Protein AF-A0A2K3JUM2-F1 (afdb_monomer)

Solvent-accessible surface area (backbone atoms only — not comparable to full-atom values): 4384 Å² total; per-residue (Å²): 132,87,91,79,86,82,90,67,56,69,46,70,27,54,57,32,33,45,72,91,41,78,39,77,44,79,43,75,51,87,64,79,64,50,51,59,53,50,24,54,50,22,49,51,39,38,76,70,75,34,48,79,85,80,87,87,78,86,83,90,86,83,84,85,80,132

Mean predicted aligned error: 5.09 Å

Organism: Trifolium pratense (NCBI:txid57577)

Secondary structure (DSSP, 8-state):
---------EEEEEEEEETTEEEEEEEE--STTHHHHHHHHHHHHHHTT-B---------------

Structure (mmCIF, N/CA/C/O backbone):
data_AF-A0A2K3JUM2-F1
#
_entry.id   AF-A0A2K3JUM2-F1
#
loop_
_atom_site.group_PDB
_atom_site.id
_atom_site.type_symbo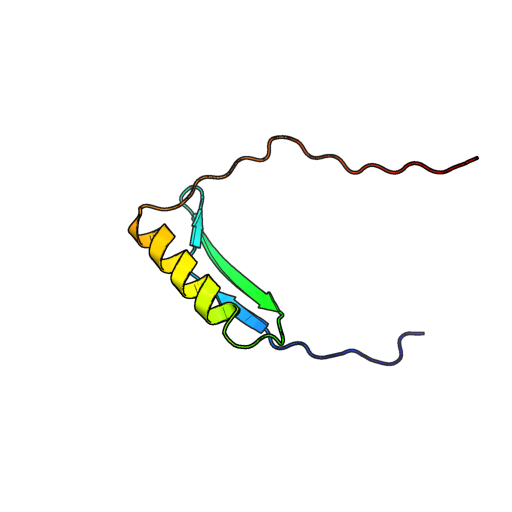l
_atom_site.label_atom_id
_atom_site.label_alt_id
_atom_site.label_comp_id
_atom_site.label_asym_id
_atom_site.label_enti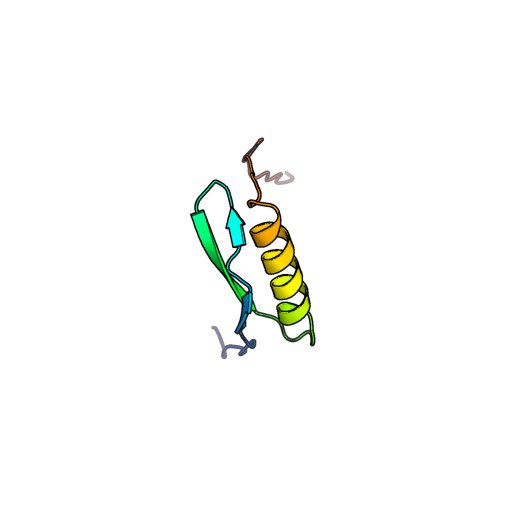ty_id
_atom_site.label_seq_id
_atom_site.pdbx_PDB_ins_code
_atom_site.Cartn_x
_atom_site.Cartn_y
_atom_site.Cartn_z
_atom_site.occupancy
_atom_site.B_iso_or_equiv
_atom_site.auth_seq_id
_atom_site.auth_comp_id
_atom_site.auth_asym_id
_atom_site.auth_atom_id
_atom_site.pdbx_PDB_model_num
ATOM 1 N N . MET A 1 1 ? 11.283 -24.040 -21.385 1.00 68.44 1 MET A N 1
ATOM 2 C CA . MET A 1 1 ? 12.534 -23.808 -20.636 1.00 68.44 1 MET A CA 1
ATOM 3 C C . MET A 1 1 ? 12.590 -22.335 -20.257 1.00 68.44 1 MET A C 1
ATOM 5 O O . MET A 1 1 ? 12.499 -21.522 -21.170 1.00 68.44 1 MET A O 1
ATOM 9 N N . PRO A 1 2 ? 12.644 -21.975 -18.964 1.00 83.25 2 PRO A N 1
ATOM 10 C CA . PRO A 1 2 ? 12.884 -20.593 -18.548 1.00 83.25 2 PRO A CA 1
ATOM 11 C C . PRO A 1 2 ? 14.300 -20.168 -18.963 1.00 83.25 2 PRO A C 1
ATOM 13 O O . PRO A 1 2 ? 15.228 -20.959 -18.824 1.00 83.25 2 PRO A O 1
ATOM 16 N N . ILE A 1 3 ? 14.460 -18.945 -19.475 1.00 92.00 3 ILE A N 1
ATOM 17 C CA . ILE A 1 3 ? 15.751 -18.408 -19.959 1.00 92.00 3 ILE A CA 1
ATOM 18 C C . ILE A 1 3 ? 16.366 -17.354 -19.025 1.00 92.00 3 ILE A C 1
ATOM 20 O O . ILE A 1 3 ? 17.450 -16.850 -19.296 1.00 92.00 3 ILE A O 1
ATOM 24 N N . GLY A 1 4 ? 15.687 -17.009 -17.928 1.00 94.75 4 GLY A N 1
ATOM 25 C CA . GLY A 1 4 ? 16.152 -16.010 -16.969 1.00 94.75 4 GLY A CA 1
ATOM 26 C C . GLY A 1 4 ? 15.022 -15.444 -16.112 1.00 94.75 4 GLY A C 1
ATOM 27 O O . GLY A 1 4 ? 13.906 -15.966 -16.114 1.00 94.75 4 GLY A O 1
ATOM 28 N N . PHE A 1 5 ? 15.329 -14.366 -15.395 1.00 94.31 5 PHE A N 1
ATOM 29 C CA . PHE A 1 5 ? 14.393 -13.588 -14.585 1.00 94.31 5 PHE A CA 1
ATOM 30 C C . PHE A 1 5 ? 14.654 -12.092 -14.775 1.00 94.31 5 PHE A C 1
ATOM 32 O O . PHE A 1 5 ? 15.728 -11.689 -15.223 1.00 94.31 5 PHE A O 1
ATOM 39 N N . VAL A 1 6 ? 13.673 -11.269 -14.413 1.00 95.62 6 VAL A N 1
ATOM 40 C CA . VAL A 1 6 ? 13.793 -9.808 -14.419 1.00 95.62 6 VAL A CA 1
ATOM 41 C C . VAL A 1 6 ? 13.735 -9.314 -12.982 1.00 95.62 6 VAL A C 1
ATOM 43 O O . VAL A 1 6 ? 12.894 -9.757 -12.203 1.00 95.62 6 VAL A O 1
ATOM 46 N N . GLN A 1 7 ? 14.645 -8.409 -12.631 1.00 94.38 7 GLN A N 1
ATOM 47 C CA . GLN A 1 7 ? 14.644 -7.757 -11.327 1.00 94.38 7 GLN A CA 1
ATOM 48 C C . GLN A 1 7 ? 13.697 -6.558 -11.361 1.00 94.38 7 GLN A C 1
ATOM 50 O O . GLN A 1 7 ? 13.809 -5.704 -12.239 1.00 94.38 7 GLN A O 1
ATOM 55 N N . ILE A 1 8 ? 12.785 -6.491 -10.393 1.00 96.56 8 ILE A N 1
ATOM 56 C CA . ILE A 1 8 ? 11.917 -5.333 -10.168 1.00 96.56 8 ILE A CA 1
ATOM 57 C C . ILE A 1 8 ? 12.281 -4.759 -8.796 1.00 96.56 8 ILE A C 1
ATOM 59 O O . ILE A 1 8 ? 12.328 -5.526 -7.832 1.00 96.56 8 ILE A O 1
ATOM 63 N N . PRO A 1 9 ? 12.562 -3.448 -8.683 1.00 95.56 9 PRO A N 1
ATOM 64 C CA . PRO A 1 9 ? 12.846 -2.841 -7.393 1.00 95.56 9 PRO A CA 1
ATOM 65 C C . PRO A 1 9 ? 11.643 -2.986 -6.459 1.00 95.56 9 PRO A C 1
ATOM 67 O O . PRO A 1 9 ? 10.496 -2.762 -6.852 1.00 95.56 9 PRO A O 1
ATOM 70 N N . VAL A 1 10 ? 11.922 -3.376 -5.215 1.00 96.19 10 VAL A N 1
ATOM 71 C CA . VAL A 1 10 ? 10.911 -3.578 -4.177 1.00 96.19 10 VAL A CA 1
ATOM 72 C C . VAL A 1 10 ? 11.109 -2.533 -3.091 1.00 96.19 10 VAL A C 1
ATOM 74 O O . VAL A 1 10 ? 12.136 -2.511 -2.415 1.00 96.19 10 VAL A O 1
ATOM 77 N N . GLY A 1 11 ? 10.125 -1.653 -2.950 1.00 95.19 11 GLY A N 1
ATOM 78 C CA . GLY A 1 11 ? 10.037 -0.697 -1.857 1.00 95.19 11 GLY A CA 1
ATOM 79 C C . GLY A 1 11 ? 9.112 -1.187 -0.748 1.00 95.19 11 GLY A C 1
ATOM 80 O O . GLY A 1 11 ? 8.455 -2.222 -0.864 1.00 95.19 11 GLY A O 1
ATOM 81 N N . VAL A 1 12 ? 9.049 -0.412 0.329 1.00 96.00 12 VAL A N 1
ATOM 82 C CA . VAL A 1 12 ? 8.227 -0.705 1.504 1.00 96.00 12 VAL A CA 1
ATOM 83 C C . VAL A 1 12 ? 7.370 0.513 1.845 1.00 96.00 12 VAL A C 1
ATOM 85 O O . VAL A 1 12 ? 7.888 1.628 1.910 1.00 96.00 12 VAL A O 1
ATOM 88 N N . ALA A 1 13 ? 6.075 0.296 2.090 1.00 95.06 13 ALA A N 1
ATOM 89 C CA . ALA A 1 13 ? 5.144 1.300 2.605 1.00 95.06 13 ALA A CA 1
ATOM 90 C C . ALA A 1 13 ? 4.567 0.851 3.961 1.00 95.06 13 ALA A C 1
ATOM 92 O O . ALA A 1 13 ? 4.115 -0.289 4.091 1.00 95.06 13 ALA A O 1
ATOM 93 N N . GLY A 1 14 ? 4.574 1.725 4.975 1.00 92.31 14 GLY A N 1
ATOM 94 C CA . GLY A 1 14 ? 3.998 1.414 6.287 1.00 92.31 14 GLY A CA 1
ATOM 95 C C . GLY A 1 14 ? 4.603 2.176 7.478 1.00 92.31 14 GLY A C 1
ATOM 96 O O . GLY A 1 14 ? 5.533 2.967 7.306 1.00 92.31 14 GLY A O 1
ATOM 97 N N . PRO A 1 15 ? 4.075 1.937 8.697 1.00 93.19 15 PRO A N 1
ATOM 98 C CA . PRO A 1 15 ? 3.085 0.902 9.023 1.00 93.19 15 PRO A CA 1
ATOM 99 C C . PRO A 1 15 ? 1.655 1.270 8.592 1.00 93.19 15 PRO A C 1
ATOM 101 O O . PRO A 1 15 ? 1.201 2.400 8.777 1.00 93.19 15 PRO A O 1
ATOM 104 N N . LEU A 1 16 ? 0.938 0.304 8.011 1.00 95.12 16 LEU A N 1
ATOM 105 C CA . LEU A 1 16 ? -0.503 0.371 7.761 1.00 95.12 16 LEU A CA 1
ATOM 106 C C . LEU A 1 16 ? -1.233 -0.303 8.927 1.00 95.12 16 LEU A C 1
ATOM 108 O O . LEU A 1 16 ? -1.135 -1.516 9.081 1.00 95.12 16 LEU A O 1
ATOM 112 N N . LEU A 1 17 ? -1.962 0.475 9.727 1.00 95.62 17 LEU A N 1
ATOM 113 C CA . LEU A 1 17 ? -2.803 -0.053 10.800 1.00 95.62 17 LEU A CA 1
ATOM 114 C C . LEU A 1 17 ? -4.145 -0.509 10.212 1.00 95.62 17 LEU A C 1
ATOM 116 O O . LEU A 1 17 ? -4.975 0.329 9.854 1.00 95.62 17 LEU A O 1
ATOM 120 N N . LEU A 1 18 ? -4.337 -1.821 10.092 1.00 95.69 18 LEU A N 1
ATOM 121 C CA . LEU A 1 18 ? -5.534 -2.439 9.523 1.00 95.69 18 LEU A CA 1
ATOM 122 C C . LEU A 1 18 ? -6.088 -3.487 10.493 1.00 95.69 18 LEU A C 1
ATOM 124 O O . LEU A 1 18 ? -5.358 -4.377 10.925 1.00 95.69 18 LEU A O 1
ATOM 128 N N . ASP A 1 19 ? -7.366 -3.360 10.855 1.00 93.69 19 ASP A N 1
ATOM 129 C CA . ASP A 1 19 ? -8.075 -4.276 11.764 1.00 93.69 19 ASP A CA 1
ATOM 130 C C . ASP A 1 19 ? -7.305 -4.546 13.077 1.00 93.69 19 ASP A C 1
ATOM 132 O O . ASP A 1 19 ? -7.262 -5.660 13.594 1.00 93.69 19 ASP A O 1
ATOM 136 N N . GLY A 1 20 ? -6.657 -3.501 13.607 1.00 92.62 20 GLY A N 1
ATOM 137 C CA . GLY A 1 20 ? -5.874 -3.551 14.846 1.00 92.62 20 GLY A CA 1
ATOM 138 C C . GLY A 1 20 ? -4.450 -4.103 14.710 1.00 92.62 20 GLY A C 1
ATOM 139 O O . GLY A 1 20 ? -3.739 -4.148 15.710 1.00 92.62 20 GLY A O 1
ATOM 140 N N . ASN A 1 21 ? -4.010 -4.481 13.506 1.00 94.25 21 ASN A N 1
ATOM 141 C CA . ASN A 1 21 ? -2.668 -5.004 13.246 1.00 94.25 21 ASN A CA 1
ATOM 142 C C . ASN A 1 21 ? -1.851 -4.049 12.369 1.00 94.25 21 ASN A C 1
ATOM 144 O O . ASN A 1 21 ? -2.380 -3.402 11.464 1.00 94.25 21 ASN A O 1
ATOM 148 N N . GLU A 1 22 ? -0.544 -3.977 12.614 1.00 95.31 22 GLU A N 1
ATOM 149 C CA . GLU A 1 22 ? 0.375 -3.181 11.801 1.00 95.31 22 GLU A CA 1
ATOM 150 C C . GLU A 1 22 ? 0.985 -4.013 10.674 1.00 95.31 22 GLU A C 1
ATOM 152 O O . GLU A 1 22 ? 1.611 -5.049 10.907 1.00 95.31 22 GLU A O 1
ATOM 157 N N . TYR A 1 23 ? 0.856 -3.519 9.445 1.00 95.00 23 TYR A N 1
ATOM 158 C CA . TYR A 1 23 ? 1.399 -4.162 8.256 1.00 95.00 23 TYR A CA 1
ATOM 159 C C . TYR A 1 23 ? 2.477 -3.311 7.600 1.00 95.00 23 TYR A C 1
ATOM 161 O O . TYR A 1 23 ? 2.314 -2.113 7.359 1.00 95.00 23 TYR A O 1
ATOM 169 N N . THR A 1 24 ? 3.577 -3.970 7.255 1.00 96.00 24 THR A N 1
ATOM 170 C CA . THR A 1 24 ? 4.631 -3.425 6.401 1.00 96.00 24 THR A CA 1
ATOM 171 C C . THR A 1 24 ? 4.425 -3.986 4.999 1.00 96.00 24 THR A C 1
ATOM 173 O O . THR A 1 24 ? 4.601 -5.184 4.784 1.00 96.00 24 THR A O 1
ATOM 176 N N . VAL A 1 25 ? 3.992 -3.144 4.058 1.00 96.00 25 VAL A N 1
ATOM 177 C CA . VAL A 1 25 ? 3.537 -3.575 2.730 1.00 96.00 25 VAL A CA 1
ATOM 178 C C . VAL A 1 25 ? 4.703 -3.539 1.734 1.00 96.00 25 VAL A C 1
ATOM 180 O O . VAL A 1 25 ? 5.201 -2.448 1.432 1.00 96.00 25 VAL A O 1
ATOM 183 N N . PRO A 1 26 ? 5.153 -4.691 1.200 1.00 97.00 26 PRO A N 1
ATOM 184 C CA . PRO A 1 26 ? 6.138 -4.722 0.127 1.00 97.00 26 PRO A CA 1
ATOM 185 C C . PRO A 1 26 ? 5.487 -4.334 -1.206 1.00 97.00 26 PRO A C 1
ATOM 187 O O . PRO A 1 26 ? 4.408 -4.816 -1.552 1.00 97.00 26 PRO A O 1
ATOM 190 N N . MET A 1 27 ? 6.156 -3.481 -1.979 1.00 97.12 27 MET A N 1
ATOM 191 C CA . MET A 1 27 ? 5.667 -2.990 -3.268 1.00 97.12 27 MET A CA 1
ATOM 192 C C . MET A 1 27 ? 6.750 -3.132 -4.336 1.00 97.12 27 MET A C 1
ATOM 194 O O . MET A 1 27 ? 7.754 -2.426 -4.297 1.00 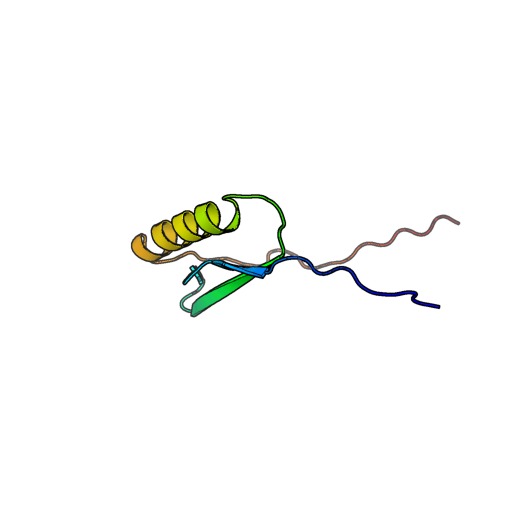97.12 27 MET A O 1
ATOM 198 N N . ALA A 1 28 ? 6.537 -4.020 -5.308 1.00 97.06 28 ALA A N 1
ATOM 199 C CA . ALA A 1 28 ? 7.407 -4.160 -6.473 1.00 97.06 28 ALA A CA 1
ATOM 200 C C . ALA A 1 28 ? 6.940 -3.206 -7.581 1.00 97.06 28 ALA A C 1
ATOM 202 O O . ALA A 1 28 ? 5.879 -3.411 -8.168 1.00 97.06 28 ALA A O 1
ATOM 203 N N . THR A 1 29 ? 7.702 -2.148 -7.852 1.00 96.19 29 THR A N 1
ATOM 204 C CA . THR A 1 29 ? 7.339 -1.148 -8.865 1.00 96.19 29 THR A CA 1
ATOM 205 C C . THR A 1 29 ? 8.570 -0.449 -9.420 1.00 96.19 29 THR A C 1
ATOM 207 O O . THR A 1 29 ? 9.525 -0.195 -8.694 1.00 96.19 29 THR A O 1
ATOM 210 N N . THR A 1 30 ? 8.537 -0.104 -10.705 1.00 96.19 30 THR A N 1
ATOM 211 C CA . THR A 1 30 ? 9.524 0.777 -11.348 1.00 96.19 30 THR A CA 1
ATOM 212 C C . THR A 1 30 ? 9.048 2.229 -11.427 1.00 96.19 30 THR A C 1
ATOM 214 O O . THR A 1 30 ? 9.791 3.088 -11.897 1.00 96.19 30 THR A O 1
ATOM 217 N N . GLU A 1 31 ? 7.811 2.517 -11.012 1.00 96.62 31 GLU A N 1
ATOM 218 C CA . GLU A 1 31 ? 7.249 3.866 -11.024 1.00 96.62 31 GLU A CA 1
ATOM 219 C C . GLU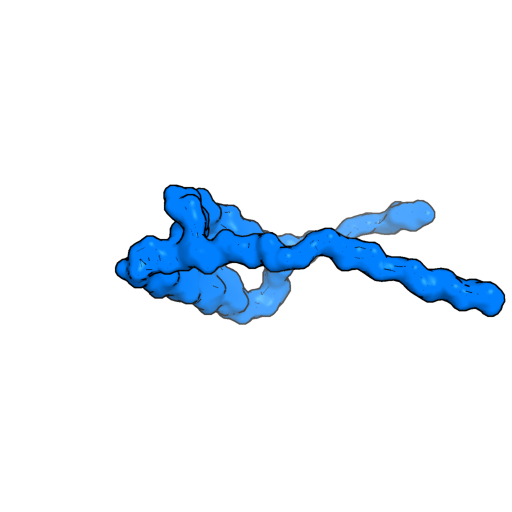 A 1 31 ? 7.828 4.702 -9.875 1.00 96.62 31 GLU A C 1
ATOM 221 O O . GLU A 1 31 ? 7.742 4.337 -8.698 1.00 96.62 31 GLU A O 1
ATOM 226 N N . GLY A 1 32 ? 8.410 5.852 -10.224 1.00 93.12 32 GLY A N 1
ATOM 227 C CA . GLY A 1 32 ? 8.891 6.821 -9.246 1.00 93.12 32 GLY A CA 1
ATOM 228 C C . GLY A 1 32 ? 7.753 7.357 -8.377 1.00 93.12 32 GLY A C 1
ATOM 229 O O . GLY A 1 32 ? 6.611 7.452 -8.808 1.00 93.12 32 GLY A O 1
ATOM 230 N N . CYS A 1 33 ? 8.065 7.725 -7.135 1.00 93.81 33 CYS A N 1
ATOM 231 C CA . CYS A 1 33 ? 7.127 8.304 -6.163 1.00 93.81 33 CYS A CA 1
ATOM 232 C C . CYS A 1 33 ? 5.958 7.412 -5.706 1.00 93.81 33 CYS A C 1
ATOM 234 O O . CYS A 1 33 ? 5.376 7.738 -4.672 1.00 93.81 33 CYS A O 1
ATOM 236 N N . LEU A 1 34 ? 5.633 6.297 -6.374 1.00 96.25 34 LEU A N 1
ATOM 237 C CA . LEU A 1 34 ? 4.492 5.449 -6.005 1.00 96.25 34 LEU A CA 1
ATOM 238 C C . LEU A 1 34 ? 4.600 4.953 -4.556 1.00 96.25 34 LEU A C 1
ATOM 240 O O . LEU A 1 34 ? 3.722 5.227 -3.742 1.00 96.25 34 LEU A O 1
ATOM 244 N N . VAL A 1 35 ? 5.725 4.321 -4.205 1.00 96.00 35 VAL A N 1
ATOM 245 C CA . VAL A 1 35 ? 5.976 3.814 -2.841 1.00 96.00 35 VAL A CA 1
ATOM 246 C C . VAL A 1 35 ? 5.914 4.943 -1.807 1.00 96.00 35 VAL A C 1
ATOM 248 O O . VAL A 1 35 ? 5.319 4.783 -0.745 1.00 96.00 35 VAL A O 1
ATOM 251 N N . ALA A 1 36 ? 6.480 6.112 -2.123 1.00 95.44 36 ALA A N 1
ATOM 252 C CA . ALA A 1 36 ? 6.479 7.261 -1.219 1.00 95.44 36 ALA A CA 1
ATOM 253 C C . ALA A 1 36 ? 5.069 7.841 -1.012 1.00 95.44 36 ALA A C 1
ATOM 255 O O . ALA A 1 36 ? 4.694 8.181 0.113 1.00 95.44 36 ALA A O 1
ATOM 256 N N . SER A 1 37 ? 4.277 7.923 -2.083 1.00 97.25 37 SER A N 1
ATOM 257 C CA . SER A 1 37 ? 2.886 8.374 -2.046 1.00 97.25 37 SER A CA 1
ATOM 258 C C . SER A 1 37 ? 2.027 7.429 -1.204 1.00 97.25 37 SER A C 1
ATOM 260 O O . SER A 1 37 ? 1.326 7.872 -0.290 1.00 97.25 37 SER A O 1
ATOM 262 N N . THR A 1 38 ? 2.157 6.117 -1.423 1.00 96.88 38 THR A N 1
ATOM 263 C CA . THR A 1 38 ? 1.460 5.101 -0.625 1.00 96.88 38 THR A CA 1
ATOM 264 C C . THR A 1 38 ? 1.883 5.160 0.840 1.00 96.88 38 THR A C 1
ATOM 266 O O . THR A 1 38 ? 1.022 5.147 1.715 1.00 96.88 38 THR A O 1
ATOM 269 N N . ASN A 1 39 ? 3.177 5.330 1.128 1.00 96.38 39 ASN A N 1
ATOM 270 C CA . ASN A 1 39 ? 3.667 5.463 2.500 1.00 96.38 39 ASN A CA 1
ATOM 271 C C . ASN A 1 39 ? 3.073 6.689 3.220 1.00 96.38 39 ASN A C 1
ATOM 273 O O . ASN A 1 39 ? 2.663 6.604 4.380 1.00 96.38 39 ASN A O 1
ATOM 277 N N . ARG A 1 40 ? 2.944 7.825 2.520 1.00 96.88 40 ARG A N 1
ATOM 278 C CA . ARG A 1 40 ? 2.242 9.009 3.044 1.00 96.88 40 ARG A CA 1
ATOM 279 C C . ARG A 1 40 ? 0.770 8.706 3.348 1.00 96.88 40 ARG A C 1
ATOM 281 O O . ARG A 1 40 ? 0.269 9.148 4.382 1.00 96.88 40 ARG A O 1
ATOM 288 N N 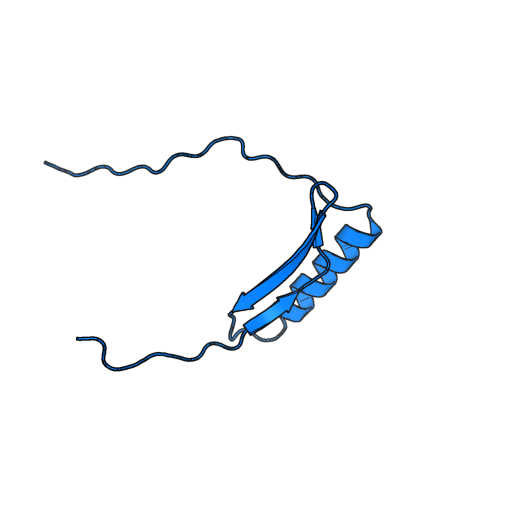. GLY A 1 41 ? 0.092 7.955 2.480 1.00 96.56 41 GLY A N 1
ATOM 289 C CA . GLY A 1 41 ? -1.278 7.486 2.710 1.00 96.56 41 GLY A CA 1
ATOM 290 C C . GLY A 1 41 ? -1.396 6.594 3.950 1.00 96.56 41 GLY A C 1
ATOM 291 O O . GLY A 1 41 ? -2.227 6.861 4.816 1.00 96.56 41 GLY A O 1
ATOM 292 N N . CYS A 1 42 ? -0.511 5.601 4.093 1.00 95.88 42 CYS A N 1
ATOM 293 C CA . CYS A 1 42 ? -0.442 4.739 5.278 1.00 95.88 42 CYS A CA 1
ATOM 294 C C . CYS A 1 42 ? -0.246 5.557 6.557 1.00 95.88 42 CYS A C 1
ATOM 296 O O . CYS A 1 42 ? -0.939 5.326 7.545 1.00 95.88 42 CYS A O 1
ATOM 298 N N . LYS A 1 43 ? 0.629 6.572 6.526 1.00 95.44 43 LYS A N 1
ATOM 299 C CA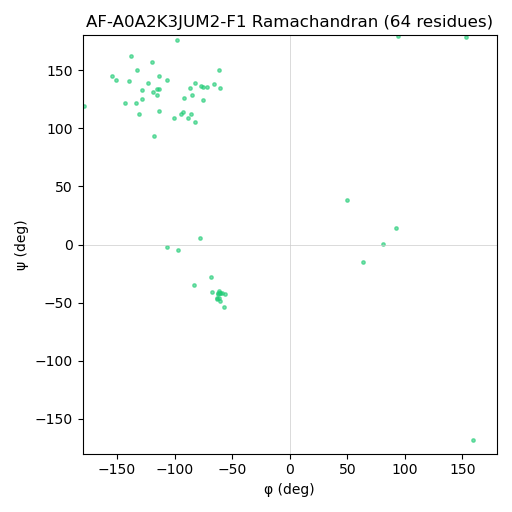 . LYS A 1 43 ? 0.834 7.467 7.669 1.00 95.44 43 LYS A CA 1
ATOM 300 C C . LYS A 1 43 ? -0.431 8.243 8.038 1.00 95.44 43 LYS A C 1
ATOM 302 O O . LYS A 1 43 ? -0.719 8.380 9.224 1.00 95.44 43 LYS A O 1
ATOM 307 N N . ALA A 1 44 ? -1.177 8.740 7.051 1.00 96.62 44 ALA A N 1
ATOM 308 C CA . ALA A 1 44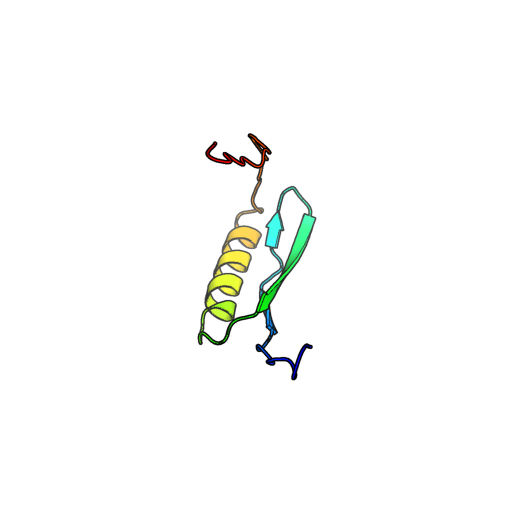 ? -2.436 9.439 7.297 1.00 96.62 44 ALA A CA 1
ATOM 309 C C . ALA A 1 44 ? -3.477 8.514 7.951 1.00 96.62 44 ALA A C 1
ATOM 311 O O . ALA A 1 44 ? -4.062 8.892 8.962 1.00 96.62 44 ALA A O 1
ATOM 312 N N . ILE A 1 45 ? -3.627 7.288 7.435 1.00 95.88 45 ILE A N 1
ATOM 313 C CA . ILE A 1 45 ? -4.528 6.259 7.989 1.00 95.88 45 ILE A CA 1
ATOM 314 C C . ILE A 1 45 ? -4.135 5.890 9.425 1.00 95.88 45 ILE A C 1
ATOM 316 O O . ILE A 1 45 ? -4.984 5.755 10.304 1.00 95.88 45 ILE A O 1
ATOM 320 N N . TYR A 1 46 ? -2.836 5.750 9.681 1.00 94.69 46 TYR A N 1
ATOM 321 C CA . TYR A 1 46 ? -2.324 5.428 11.008 1.00 94.69 46 TYR A CA 1
ATOM 322 C C . TYR A 1 46 ? -2.692 6.515 12.028 1.00 94.69 46 TYR A C 1
ATOM 324 O O . TYR A 1 46 ? -3.183 6.221 13.114 1.00 94.69 46 TYR A O 1
ATOM 332 N N . VAL A 1 47 ? -2.500 7.788 11.665 1.00 95.44 47 VAL A N 1
ATOM 333 C CA . VAL A 1 47 ? -2.833 8.926 12.539 1.00 95.44 47 VAL A CA 1
ATOM 334 C C . VAL A 1 47 ? -4.347 9.077 12.729 1.00 95.44 47 VAL A C 1
ATOM 336 O O . VAL A 1 47 ? -4.772 9.541 13.783 1.00 95.44 47 VAL A O 1
ATOM 339 N N . SER A 1 48 ? -5.170 8.645 11.768 1.00 93.81 48 SER A N 1
ATOM 340 C CA . SER A 1 48 ? -6.633 8.635 11.912 1.00 93.81 48 SER A CA 1
ATOM 341 C C . SER A 1 48 ? -7.185 7.473 12.752 1.00 93.81 48 SER A C 1
ATOM 343 O O . SER A 1 48 ? -8.400 7.340 12.851 1.00 93.81 48 SER A O 1
ATOM 345 N N . GLY A 1 49 ? -6.331 6.645 13.364 1.00 92.19 49 GLY A N 1
ATOM 346 C CA . GLY A 1 49 ? -6.759 5.521 14.208 1.00 92.19 49 GLY A CA 1
ATOM 347 C C . GLY A 1 49 ? -6.904 4.187 13.471 1.00 92.19 49 GLY A C 1
ATOM 348 O O . GLY A 1 49 ? -7.462 3.245 14.027 1.00 92.19 49 GLY A O 1
ATOM 349 N N . GLY A 1 50 ? -6.372 4.088 12.251 1.00 94.81 50 GLY A N 1
ATOM 350 C CA . GLY A 1 50 ? -6.361 2.866 11.451 1.00 94.81 50 GLY A CA 1
ATOM 351 C C . GLY A 1 50 ? -7.532 2.741 10.481 1.00 94.81 50 GLY A C 1
ATOM 352 O O . GLY A 1 50 ? -8.389 3.617 10.369 1.00 94.81 50 GLY A O 1
ATOM 353 N N . ALA A 1 51 ? -7.531 1.638 9.740 1.00 95.25 51 ALA A N 1
ATOM 354 C CA . ALA A 1 51 ? -8.589 1.248 8.818 1.00 95.25 51 ALA A CA 1
ATOM 355 C C . ALA A 1 51 ? -9.190 -0.100 9.236 1.00 95.25 51 ALA A C 1
ATOM 357 O O . ALA A 1 51 ? -8.531 -0.898 9.903 1.00 95.25 51 ALA A O 1
ATOM 358 N N . SER A 1 52 ? -10.425 -0.367 8.808 1.00 95.88 52 SER A N 1
ATOM 359 C CA . SER A 1 52 ? -11.043 -1.686 8.931 1.00 95.88 52 SER A CA 1
ATOM 360 C C . SER A 1 52 ? -11.486 -2.197 7.569 1.00 95.88 52 SER A C 1
ATOM 362 O O . SER A 1 52 ? -11.998 -1.421 6.754 1.00 95.88 52 SER A O 1
ATOM 364 N N . ALA A 1 53 ? -11.265 -3.483 7.315 1.00 94.50 53 ALA A N 1
ATOM 365 C CA . ALA A 1 53 ? -11.652 -4.132 6.074 1.00 94.50 53 ALA A CA 1
ATOM 366 C C . ALA A 1 53 ? -12.371 -5.459 6.347 1.00 94.50 53 ALA A C 1
ATOM 368 O O . ALA A 1 53 ? -12.123 -6.152 7.326 1.00 94.50 53 ALA A O 1
ATOM 369 N N . VAL A 1 54 ? -13.280 -5.833 5.445 1.00 96.81 54 VAL A N 1
ATOM 370 C CA . VAL A 1 54 ? -14.002 -7.108 5.508 1.00 96.81 54 VAL A CA 1
ATOM 371 C C . VAL A 1 54 ? -14.123 -7.713 4.113 1.00 96.81 54 VAL A C 1
ATOM 373 O O . VAL A 1 54 ? -14.364 -7.008 3.132 1.00 96.81 54 VAL A O 1
ATOM 376 N N . VAL A 1 55 ? -13.967 -9.034 4.014 1.00 96.19 55 VAL A N 1
ATOM 377 C CA . VAL A 1 55 ? -14.174 -9.783 2.769 1.00 96.19 55 VAL A CA 1
ATOM 378 C C . VAL A 1 55 ? -15.655 -10.133 2.651 1.00 96.19 55 VAL A C 1
ATOM 380 O O . VAL A 1 55 ? -16.177 -10.923 3.431 1.00 96.19 55 VAL A O 1
ATOM 383 N N . LEU A 1 56 ? -16.349 -9.534 1.681 1.00 96.88 56 LEU A N 1
ATOM 384 C CA . LEU A 1 56 ? -17.793 -9.740 1.495 1.00 96.88 56 LEU A CA 1
ATOM 385 C C . LEU A 1 56 ? -18.122 -11.009 0.698 1.00 96.88 56 LEU A C 1
ATOM 387 O O . LEU A 1 56 ? -19.152 -11.639 0.928 1.00 96.88 56 LEU A O 1
ATOM 391 N N . ARG A 1 57 ? -17.282 -11.351 -0.284 1.00 94.75 57 ARG A N 1
ATOM 392 C CA . ARG A 1 57 ? -17.411 -12.527 -1.153 1.00 94.75 57 ARG A CA 1
ATOM 393 C C . ARG A 1 57 ? -16.022 -12.967 -1.597 1.00 94.75 57 ARG A C 1
ATOM 395 O O . ARG A 1 57 ? -15.199 -12.116 -1.919 1.00 94.75 57 ARG A O 1
ATOM 402 N N . ASP A 1 58 ? -15.811 -14.274 -1.668 1.00 94.44 58 ASP A N 1
ATOM 403 C CA . ASP A 1 58 ? -14.606 -14.891 -2.218 1.00 94.44 58 ASP A CA 1
ATOM 404 C C . ASP A 1 58 ? -15.029 -16.025 -3.160 1.00 94.44 58 ASP A C 1
ATOM 406 O O . ASP A 1 58 ? -15.807 -16.903 -2.783 1.00 94.44 58 ASP A O 1
ATOM 410 N N . GLY A 1 59 ? -14.612 -15.952 -4.421 1.00 92.06 59 GLY A N 1
ATOM 411 C CA . GLY A 1 59 ? -15.060 -16.884 -5.448 1.00 92.06 59 GLY A CA 1
ATOM 412 C C . GLY A 1 59 ? -14.427 -16.612 -6.805 1.00 92.06 59 GLY A C 1
ATOM 413 O O . GLY A 1 59 ? -14.626 -15.558 -7.407 1.00 92.06 59 GLY A O 1
ATOM 414 N N . 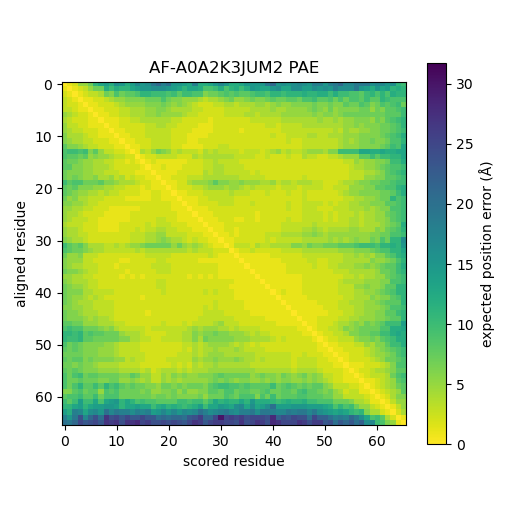MET A 1 60 ? -13.699 -17.603 -7.315 1.00 93.25 60 MET A N 1
ATOM 415 C CA . MET A 1 60 ? -13.124 -17.583 -8.658 1.00 93.25 60 MET A CA 1
ATOM 416 C C . MET A 1 60 ? -14.141 -18.112 -9.669 1.00 93.25 60 MET A C 1
ATOM 418 O O . MET A 1 60 ? -14.765 -19.150 -9.451 1.00 93.25 60 MET A O 1
ATOM 422 N N . THR A 1 61 ? -14.289 -17.433 -10.805 1.00 90.44 61 THR A N 1
ATOM 423 C CA . THR A 1 61 ? -15.152 -17.895 -11.899 1.00 90.44 61 THR A CA 1
ATOM 424 C C . THR A 1 61 ? -14.312 -18.419 -13.060 1.00 90.44 61 THR A C 1
ATOM 426 O O . THR A 1 61 ? -13.255 -17.878 -13.386 1.00 90.44 61 THR A O 1
ATOM 429 N N . ARG A 1 62 ? -14.776 -19.499 -13.698 1.00 86.81 62 ARG A N 1
ATOM 430 C CA . ARG A 1 62 ? -14.207 -20.023 -14.943 1.00 86.81 62 ARG A CA 1
ATOM 431 C C . ARG A 1 62 ? -15.343 -20.537 -15.818 1.00 86.81 62 ARG A C 1
ATOM 433 O O . ARG A 1 62 ? -16.087 -21.412 -15.392 1.00 86.81 62 ARG A O 1
ATOM 440 N N . ALA A 1 63 ? -15.468 -20.002 -17.027 1.00 80.69 63 ALA A N 1
A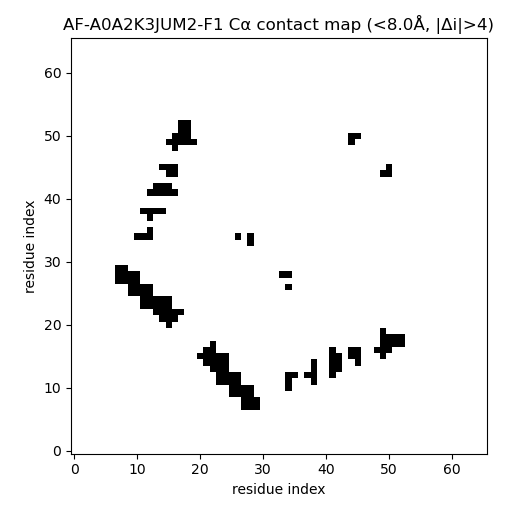TOM 441 C CA . ALA A 1 63 ? -16.482 -20.412 -17.997 1.00 80.69 63 ALA A CA 1
ATOM 442 C C . ALA A 1 63 ? -15.796 -20.985 -19.251 1.00 80.69 63 ALA A C 1
ATOM 444 O O . ALA A 1 63 ? -15.398 -20.216 -20.128 1.00 80.69 63 ALA A O 1
ATOM 445 N N . PRO A 1 64 ? -15.583 -22.311 -19.341 1.00 77.19 64 PRO A N 1
ATOM 446 C CA . PRO A 1 64 ? -15.135 -22.939 -20.581 1.00 77.19 64 PRO A CA 1
ATOM 447 C C . PRO A 1 64 ? -16.281 -22.955 -21.605 1.00 77.19 64 PRO A C 1
ATOM 449 O O . PRO A 1 64 ? -17.417 -23.280 -21.263 1.00 77.19 64 PRO A O 1
ATOM 452 N N . ARG A 1 65 ? -15.989 -22.602 -22.862 1.00 62.81 65 ARG A N 1
ATOM 453 C CA . ARG A 1 65 ? -16.923 -22.790 -23.982 1.00 62.81 65 ARG A CA 1
ATOM 454 C C . ARG A 1 65 ? -16.822 -24.240 -24.479 1.00 62.81 65 ARG A C 1
ATOM 456 O O . ARG A 1 65 ? -15.711 -24.765 -24.534 1.00 62.81 65 ARG A O 1
ATOM 463 N N . CYS A 1 66 ? -17.962 -24.852 -24.804 1.00 51.25 66 CYS A N 1
ATOM 464 C CA . CYS A 1 66 ? -18.040 -26.111 -25.549 1.00 51.25 66 CYS A CA 1
ATOM 465 C C . CYS A 1 66 ? -17.599 -25.961 -27.010 1.00 51.25 66 CYS A C 1
ATOM 467 O O . CYS A 1 66 ? -17.671 -24.828 -27.550 1.00 51.25 66 CYS A O 1
#

InterPro domains:
  IPR002202 Hydroxymethylglutaryl-CoA reductase, class I/II [PF00368] (2-64)
  IPR002202 Hydroxymethylglutaryl-CoA reductase, class I/II [PS50065] (1-64)
  IPR002202 Hydroxymethylglutaryl-CoA reductase, class I/II [PTHR10572] (1-64)
  IPR009029 Hydroxymethylglutaryl-CoA reductase, class I/II, substrate-binding domain superfamily [SSF56542] (2-65)
  IPR023074 Hydroxymethylglutaryl-CoA reductase, class I/II, catalytic domain superfamily [G3DSA:3.90.770.10] (9-66)

Nearest PDB structures (foldseek):
  1hwj-assembly1_D  TM=9.949E-01  e=5.171E-07  Homo sapiens
  1hwj-assembly1_C  TM=9.947E-01  e=5.171E-07  Homo sapiens
  1hwk-assembly1_D  TM=9.954E-01  e=7.306E-07  Homo sapiens
  2r4f-assembly1_B  TM=9.958E-01  e=8.390E-07  Homo sapiens
  2q1l-assembly1_A  TM=9.960E-01  e=8.991E-07  Homo sapiens

Radius of gyration: 17.48 Å; Cα contacts (8 Å, |Δi|>4): 78; chains: 1; bounding box: 34×36×40 Å

pLDDT: mean 92.8, std 7.98, range [51.25, 97.25]

Foldseek 3Di:
DDPDDDDFDKDWADQAQEPNDTDIDIDGHPDPCPRVVRNVVSVVQVVVVHYYDDDPDDDDDDDDDD

Sequence (66 aa):
MPIGFVQIPVGVAGPLLLDGNEYTVPMATTEGCLVASTNRGCKAIYVSGGASAVVLRDGMTRAPRC